Protein AF-A0A6I5BZI3-F1 (afdb_monomer_lite)

Structure (mmCIF, N/CA/C/O backbone):
data_AF-A0A6I5BZI3-F1
#
_entry.id   AF-A0A6I5BZI3-F1
#
loop_
_atom_site.group_PDB
_atom_site.id
_atom_site.type_symbol
_atom_site.label_atom_id
_atom_site.label_alt_id
_atom_site.label_comp_id
_atom_site.label_asym_id
_atom_site.label_entity_id
_atom_site.label_seq_id
_atom_site.pdbx_PDB_ins_code
_atom_site.Cartn_x
_atom_site.Cartn_y
_atom_site.Cartn_z
_atom_site.occupancy
_atom_site.B_iso_or_equiv
_atom_site.auth_seq_id
_atom_site.auth_comp_id
_atom_site.auth_asym_id
_atom_site.auth_atom_id
_atom_site.pdbx_PDB_model_num
ATOM 1 N N . MET A 1 1 ? 22.420 -6.367 -45.692 1.00 36.28 1 MET A N 1
ATOM 2 C CA . MET A 1 1 ? 21.430 -6.190 -46.774 1.00 36.28 1 MET A CA 1
ATOM 3 C C . MET A 1 1 ? 20.351 -7.232 -46.566 1.00 36.28 1 MET A C 1
ATOM 5 O O . MET A 1 1 ? 20.730 -8.365 -46.321 1.00 36.28 1 MET A O 1
ATOM 9 N N . SER A 1 2 ? 19.051 -7.009 -46.639 1.00 40.31 2 SER A N 1
ATOM 10 C CA . SER A 1 2 ? 18.147 -5.880 -46.400 1.00 40.31 2 SER A CA 1
ATOM 11 C C . SER A 1 2 ? 16.761 -6.537 -46.302 1.00 40.31 2 SER A C 1
ATOM 13 O O . SER A 1 2 ? 16.546 -7.614 -46.851 1.00 40.31 2 SER A O 1
ATOM 15 N N . SER A 1 3 ? 15.875 -5.923 -45.531 1.00 43.91 3 SER A N 1
ATOM 16 C CA . SER A 1 3 ? 14.503 -6.345 -45.241 1.00 43.91 3 SER A CA 1
ATOM 17 C C . SER A 1 3 ? 13.598 -6.432 -46.469 1.00 43.91 3 SER A C 1
ATOM 19 O O . SER A 1 3 ? 13.652 -5.530 -47.297 1.00 43.91 3 SER A O 1
ATOM 21 N N . GLU A 1 4 ? 12.634 -7.352 -46.456 1.00 43.19 4 GLU A N 1
ATOM 22 C CA . GLU A 1 4 ? 11.357 -7.152 -47.148 1.00 43.19 4 GLU A CA 1
ATOM 23 C C . GLU A 1 4 ? 10.243 -7.917 -46.421 1.00 43.19 4 GLU A C 1
ATOM 25 O O . GLU A 1 4 ? 10.177 -9.140 -46.469 1.00 43.19 4 GLU A O 1
ATOM 30 N N . ASN A 1 5 ? 9.378 -7.188 -45.711 1.00 45.81 5 ASN A N 1
ATOM 31 C CA . ASN A 1 5 ? 8.077 -7.686 -45.272 1.00 45.81 5 ASN A CA 1
ATOM 32 C C . ASN A 1 5 ? 7.020 -6.810 -45.943 1.00 45.81 5 ASN A C 1
ATOM 34 O O . ASN A 1 5 ? 6.897 -5.624 -45.634 1.00 45.81 5 ASN A O 1
ATOM 38 N N . GLY A 1 6 ? 6.305 -7.414 -46.891 1.00 39.56 6 GLY A N 1
ATOM 39 C CA . GLY A 1 6 ? 5.237 -6.789 -47.655 1.00 39.56 6 GLY A CA 1
ATOM 40 C C . GLY A 1 6 ? 4.079 -6.344 -46.766 1.00 39.56 6 GLY A C 1
ATOM 41 O O . GLY A 1 6 ? 3.561 -7.099 -45.943 1.00 39.56 6 GLY A O 1
ATOM 42 N N . SER A 1 7 ? 3.671 -5.094 -46.958 1.00 45.56 7 SER A N 1
ATOM 43 C CA . SER A 1 7 ? 2.486 -4.483 -46.373 1.00 45.56 7 SER A CA 1
ATOM 44 C C . SER A 1 7 ? 1.217 -5.042 -47.024 1.00 45.56 7 SER A C 1
ATOM 46 O O . SER A 1 7 ? 0.890 -4.695 -48.159 1.00 45.56 7 SER A O 1
ATOM 48 N N . GLY A 1 8 ? 0.492 -5.887 -46.292 1.00 35.69 8 GLY A N 1
ATOM 49 C CA . GLY A 1 8 ? -0.890 -6.248 -46.597 1.00 35.69 8 GLY A CA 1
ATOM 50 C C . GLY A 1 8 ? -1.841 -5.177 -46.069 1.00 35.69 8 GLY A C 1
ATOM 51 O O . GLY A 1 8 ? -1.993 -5.019 -44.860 1.00 35.69 8 GLY A O 1
ATOM 52 N N . ALA A 1 9 ? -2.453 -4.431 -46.985 1.00 46.34 9 ALA A N 1
ATOM 53 C CA . ALA A 1 9 ? -3.500 -3.459 -46.710 1.00 46.34 9 ALA A CA 1
ATOM 54 C C . ALA A 1 9 ? -4.774 -4.152 -46.190 1.00 46.34 9 ALA A C 1
ATOM 56 O O . ALA A 1 9 ? -5.292 -5.071 -46.821 1.00 46.34 9 ALA A O 1
ATOM 57 N N . GLY A 1 10 ? -5.293 -3.683 -45.054 1.00 36.78 10 GLY A N 1
ATOM 58 C CA . GLY A 1 10 ? -6.591 -4.065 -44.498 1.00 36.78 10 GLY A CA 1
ATOM 59 C C . GLY A 1 10 ? -7.238 -2.831 -43.876 1.00 36.78 10 GLY A C 1
ATOM 60 O O . GLY A 1 10 ? -6.712 -2.273 -42.919 1.00 36.78 10 GLY A O 1
ATOM 61 N N . GLY A 1 11 ? -8.314 -2.361 -44.505 1.00 44.19 11 GLY A N 1
ATOM 62 C CA . GLY A 1 11 ? -8.823 -0.996 -44.404 1.00 44.19 11 GLY A CA 1
ATOM 63 C C . GLY A 1 11 ? -9.355 -0.558 -43.038 1.00 44.19 11 GLY A C 1
ATOM 64 O O . GLY A 1 11 ? -10.188 -1.220 -42.426 1.00 44.19 11 GLY A O 1
ATOM 65 N N . ALA A 1 12 ? -8.924 0.640 -42.643 1.00 46.69 12 ALA A N 1
ATOM 66 C CA . ALA A 1 12 ? -9.649 1.573 -41.780 1.00 46.69 12 ALA A CA 1
ATOM 67 C C . ALA A 1 12 ? -9.152 3.014 -42.042 1.00 46.69 12 ALA A C 1
ATOM 69 O O . ALA A 1 12 ? -8.889 3.778 -41.118 1.00 46.69 12 ALA A O 1
ATOM 70 N N . GLU A 1 13 ? -8.964 3.388 -43.310 1.00 53.06 13 GLU A N 1
ATOM 71 C CA . GLU A 1 13 ? -8.736 4.784 -43.702 1.00 53.06 13 GLU A CA 1
ATOM 72 C C . GLU A 1 13 ? -10.100 5.474 -43.826 1.00 53.06 13 GLU A C 1
ATOM 74 O O . GLU A 1 13 ? -10.858 5.179 -44.746 1.00 53.06 13 GLU A O 1
ATOM 79 N N . GLY A 1 14 ? -10.436 6.372 -42.893 1.00 52.81 14 GLY A N 1
ATOM 80 C CA . GLY A 1 14 ? -11.505 7.353 -43.130 1.00 52.81 14 GLY A CA 1
ATOM 81 C C . GLY A 1 14 ? -12.606 7.510 -42.081 1.00 52.81 14 GLY A C 1
ATOM 82 O O . GLY A 1 14 ? -13.546 8.248 -42.348 1.00 52.81 14 GLY A O 1
ATOM 83 N N . ALA A 1 15 ? -12.524 6.906 -40.892 1.00 51.28 15 ALA A N 1
ATOM 84 C CA . ALA A 1 15 ? -13.313 7.402 -39.759 1.00 51.28 15 ALA A CA 1
ATOM 85 C C . ALA A 1 15 ? -12.508 8.530 -39.093 1.00 51.28 15 ALA A C 1
ATOM 87 O O . ALA A 1 15 ? -11.498 8.246 -38.440 1.00 51.28 15 ALA A O 1
ATOM 88 N N . PRO A 1 16 ? -12.869 9.808 -39.290 1.00 58.06 16 PRO A N 1
ATOM 89 C CA . PRO A 1 16 ? -12.091 10.891 -38.727 1.00 58.06 16 PRO A CA 1
ATOM 90 C C . PRO A 1 16 ? -12.166 10.808 -37.191 1.00 58.06 16 PRO A C 1
ATOM 92 O O . PRO A 1 16 ? -13.194 10.411 -36.634 1.00 58.06 16 PRO A O 1
ATOM 95 N N . PRO A 1 17 ? -11.105 11.185 -36.455 1.00 58.81 17 PRO A N 1
ATOM 96 C CA . PRO A 1 17 ? -11.069 11.128 -34.989 1.00 58.81 17 PRO A CA 1
ATOM 97 C C . PRO A 1 17 ? -12.030 12.129 -34.312 1.00 58.81 17 PRO A C 1
ATOM 99 O O . PRO A 1 17 ? -11.901 12.410 -33.119 1.00 58.81 17 PRO A O 1
ATOM 102 N N . GLU A 1 18 ? -12.991 12.681 -35.052 1.00 64.12 18 GLU A N 1
ATOM 103 C CA . GLU A 1 18 ? -13.936 13.719 -34.642 1.00 64.12 18 GLU A CA 1
ATOM 104 C C . GLU A 1 18 ? -14.740 13.313 -33.410 1.00 64.12 18 GLU A C 1
ATOM 106 O O . GLU A 1 18 ? -14.930 14.121 -32.502 1.00 64.12 18 GLU A O 1
ATOM 111 N N . GLN A 1 19 ? -15.098 12.034 -33.290 1.00 70.50 19 GLN A N 1
ATOM 112 C CA . GLN A 1 19 ? -15.799 11.534 -32.108 1.00 70.50 19 GLN A CA 1
ATOM 113 C C . GLN A 1 19 ? -14.945 11.660 -30.832 1.00 70.50 19 GLN A C 1
ATOM 115 O O . GLN A 1 19 ? -15.448 12.033 -29.772 1.00 70.50 19 GLN A O 1
ATOM 120 N N . LEU A 1 20 ? -13.629 11.429 -30.924 1.00 68.81 20 LEU A N 1
ATOM 121 C CA . LEU A 1 20 ? -12.704 11.642 -29.805 1.00 68.81 20 LEU A CA 1
ATOM 122 C C . LEU A 1 20 ? -12.442 13.132 -29.554 1.00 68.81 20 LEU A C 1
ATOM 124 O O . LEU A 1 20 ? -12.202 13.522 -28.409 1.00 68.81 20 LEU A O 1
ATOM 128 N N . ALA A 1 21 ? -12.484 13.969 -30.594 1.00 73.19 21 ALA A N 1
ATOM 129 C CA . ALA A 1 21 ? -12.363 15.419 -30.459 1.00 73.19 21 ALA A CA 1
ATOM 130 C C . ALA A 1 21 ? -13.546 16.012 -29.671 1.00 73.19 21 ALA A C 1
ATOM 132 O O . ALA A 1 21 ? -13.317 16.749 -28.710 1.00 73.19 21 ALA A O 1
ATOM 133 N N . LEU A 1 22 ? -14.779 15.595 -29.983 1.00 73.81 22 LEU A N 1
ATOM 134 C CA . LEU A 1 22 ? -16.002 15.981 -29.265 1.00 73.81 22 LEU A CA 1
ATOM 135 C C . LEU A 1 22 ? -15.962 15.566 -27.783 1.00 73.81 22 LEU A C 1
ATOM 137 O O . LEU A 1 22 ? -16.281 16.362 -26.896 1.00 73.81 22 LEU A O 1
ATOM 141 N N . ILE A 1 23 ? -15.494 14.348 -27.483 1.00 81.25 23 ILE A N 1
ATOM 142 C CA . ILE A 1 23 ? -15.315 13.873 -26.099 1.00 81.25 23 ILE A CA 1
ATOM 143 C C . ILE A 1 23 ? -14.267 14.718 -25.356 1.00 81.25 23 ILE A C 1
ATOM 145 O O . ILE A 1 23 ? -14.499 15.136 -24.222 1.00 81.25 23 ILE A O 1
ATOM 149 N N . ARG A 1 24 ? -13.118 15.019 -25.978 1.00 77.69 24 ARG A N 1
ATOM 150 C CA . ARG A 1 24 ? -12.065 15.852 -25.364 1.00 77.69 24 ARG A CA 1
ATOM 151 C C . ARG A 1 24 ? -12.538 17.276 -25.089 1.00 77.69 24 ARG A C 1
ATOM 153 O O . ARG A 1 24 ? -12.170 17.843 -24.060 1.00 77.69 24 ARG A O 1
ATOM 160 N N . GLU A 1 25 ? -13.337 17.851 -25.983 1.00 81.00 25 GLU A N 1
ATOM 161 C CA . GLU A 1 25 ? -13.914 19.181 -25.795 1.00 81.00 25 GLU A CA 1
ATOM 162 C C . GLU A 1 25 ? -14.922 19.195 -24.639 1.00 81.00 25 GLU A C 1
ATOM 164 O O . GLU A 1 25 ? -14.881 20.091 -23.795 1.00 81.00 25 GLU A O 1
ATOM 169 N N . SER A 1 26 ? -15.745 18.150 -24.538 1.00 79.25 26 SER A N 1
ATOM 170 C CA . SER A 1 26 ? -16.712 17.957 -23.454 1.00 79.25 26 SER A CA 1
ATOM 171 C C . SER A 1 26 ? -16.016 17.821 -22.095 1.00 79.25 26 SER A C 1
ATOM 173 O O . SER A 1 26 ? -16.355 18.529 -21.149 1.00 79.25 26 SER A O 1
ATOM 175 N N . VAL A 1 27 ? -14.967 16.994 -22.013 1.00 79.50 27 VAL A N 1
ATOM 176 C CA . VAL A 1 27 ? -14.150 16.818 -20.799 1.00 79.50 27 VAL A CA 1
ATOM 177 C C . VAL A 1 27 ? -13.417 18.107 -20.413 1.00 79.50 27 VAL A C 1
ATOM 179 O O . VAL A 1 27 ? -13.264 18.390 -19.230 1.00 79.50 27 VAL A O 1
ATOM 182 N N . ARG A 1 28 ? -12.962 18.910 -21.386 1.00 76.12 28 ARG A N 1
ATOM 183 C CA . ARG A 1 28 ? -12.306 20.203 -21.120 1.00 76.12 28 ARG A CA 1
ATOM 184 C C . ARG A 1 28 ? -13.300 21.272 -20.645 1.00 76.12 28 ARG A C 1
ATOM 186 O O . ARG A 1 28 ? -12.929 22.106 -19.824 1.00 76.12 28 ARG A O 1
ATOM 193 N N . LYS A 1 29 ? -14.534 21.266 -21.167 1.00 77.75 29 LYS A N 1
ATOM 194 C CA . LYS A 1 29 ? -15.621 22.178 -20.765 1.00 77.75 29 LYS A CA 1
ATOM 195 C C . LYS A 1 29 ? -16.229 21.805 -19.411 1.00 77.75 29 LYS A C 1
ATOM 197 O O . LYS A 1 29 ? -16.698 22.699 -18.706 1.00 77.75 29 LYS A O 1
ATOM 202 N N . ALA A 1 30 ? -16.193 20.527 -19.030 1.00 75.50 30 ALA A N 1
ATOM 203 C CA . ALA A 1 30 ? -16.596 20.068 -17.708 1.00 75.50 30 ALA A CA 1
ATOM 204 C C . ALA A 1 30 ? -15.693 20.704 -16.634 1.00 75.50 30 ALA A C 1
ATOM 206 O O . ALA A 1 30 ? -14.559 20.294 -16.405 1.00 75.50 30 ALA A O 1
ATOM 207 N N . LYS A 1 31 ? -16.214 21.735 -15.960 1.00 61.22 31 LYS A N 1
ATOM 208 C CA . LYS A 1 31 ? -15.589 22.414 -14.811 1.00 61.22 31 LYS A CA 1
ATOM 209 C C . LYS A 1 31 ? -15.711 21.616 -13.510 1.00 61.22 31 LYS A C 1
ATOM 211 O O . LYS A 1 31 ? -15.564 22.179 -12.426 1.00 61.22 31 LYS A O 1
ATOM 216 N N . GLU A 1 32 ? -16.007 20.325 -13.595 1.00 73.31 32 GLU A N 1
ATOM 217 C CA . GLU A 1 32 ? -16.072 19.498 -12.404 1.00 73.31 32 GLU A CA 1
ATOM 218 C C . GLU A 1 32 ? -14.667 19.370 -11.810 1.00 73.31 32 GLU A C 1
ATOM 220 O O . GLU A 1 32 ? -13.705 19.060 -12.527 1.00 73.31 32 GLU A O 1
ATOM 225 N N . PRO A 1 33 ? -14.504 19.646 -10.506 1.00 64.00 33 PRO A N 1
ATOM 226 C CA . PRO A 1 33 ? -13.215 19.503 -9.869 1.00 64.00 33 PRO A CA 1
ATOM 227 C C . PRO A 1 33 ? -12.796 18.039 -9.973 1.00 64.00 33 PRO A C 1
ATOM 229 O O . PRO A 1 33 ? -13.432 17.152 -9.404 1.00 64.00 33 PRO A O 1
ATOM 232 N N . ARG A 1 34 ? -11.693 17.783 -10.690 1.00 61.03 34 ARG A N 1
ATOM 233 C CA . ARG A 1 34 ? -11.025 16.480 -10.655 1.00 61.03 34 ARG A CA 1
ATOM 234 C C . ARG A 1 34 ? -10.855 16.081 -9.195 1.00 61.03 34 ARG A C 1
ATOM 236 O O . ARG A 1 34 ? -10.326 16.872 -8.409 1.00 61.03 34 ARG A O 1
ATOM 243 N N . ALA A 1 35 ? -11.281 14.866 -8.855 1.00 57.88 35 ALA A N 1
ATOM 244 C CA . ALA A 1 35 ? -11.090 14.320 -7.521 1.00 57.88 35 ALA A CA 1
ATOM 245 C C . ALA A 1 35 ? -9.628 14.535 -7.111 1.00 57.88 35 ALA A C 1
ATOM 247 O O . ALA A 1 35 ? -8.709 14.079 -7.803 1.00 57.88 35 ALA A O 1
ATOM 248 N N . LYS A 1 36 ? -9.405 15.299 -6.030 1.00 52.62 36 LYS A N 1
ATOM 249 C CA . LYS A 1 36 ? -8.051 15.534 -5.522 1.00 52.62 36 LYS A CA 1
ATOM 250 C C . LYS A 1 36 ? -7.420 14.159 -5.300 1.00 52.62 36 LYS A C 1
ATOM 252 O O . LYS A 1 36 ? -8.055 13.321 -4.654 1.00 52.62 36 LYS A O 1
ATOM 257 N N . PRO A 1 37 ? -6.213 13.893 -5.827 1.00 58.00 37 PRO A N 1
ATOM 258 C CA . PRO A 1 37 ? -5.573 12.611 -5.592 1.00 58.00 37 PRO A CA 1
ATOM 259 C C . PRO A 1 37 ? -5.455 12.431 -4.079 1.00 58.00 37 PRO A C 1
ATOM 261 O O . PRO A 1 37 ? -4.805 13.245 -3.423 1.00 58.00 37 PRO A O 1
ATOM 264 N N . ARG A 1 38 ? -6.119 11.407 -3.522 1.00 64.19 38 ARG A N 1
ATOM 265 C CA . ARG A 1 38 ? -6.035 11.067 -2.095 1.00 64.19 38 ARG A CA 1
ATOM 266 C C . ARG A 1 38 ? -4.580 10.741 -1.786 1.00 64.19 38 ARG A C 1
ATOM 268 O O . ARG A 1 38 ? -4.086 9.648 -2.053 1.00 64.19 38 ARG A O 1
ATOM 275 N N . THR A 1 39 ? -3.844 11.735 -1.301 1.00 67.38 39 THR A N 1
ATOM 276 C CA . THR A 1 39 ? -2.493 11.532 -0.805 1.00 67.38 39 THR A CA 1
ATOM 277 C C . THR A 1 39 ? -2.620 11.021 0.612 1.00 67.38 39 THR A C 1
ATOM 279 O O . THR A 1 39 ? -2.928 11.792 1.510 1.00 67.38 39 THR A O 1
ATOM 282 N N . TRP A 1 40 ? -2.323 9.743 0.830 1.00 73.38 40 TRP A N 1
ATOM 283 C CA . TRP A 1 40 ? -2.287 9.134 2.164 1.00 73.38 40 TRP A CA 1
ATOM 284 C C . TRP A 1 40 ? -1.122 9.610 3.057 1.00 73.38 40 TRP A C 1
ATOM 286 O O . TRP A 1 40 ? -0.686 8.899 3.964 1.00 73.38 40 TRP A O 1
ATOM 296 N N . ARG A 1 41 ? -0.592 10.810 2.787 1.00 75.00 41 ARG A N 1
ATOM 297 C CA . ARG A 1 41 ? 0.414 11.479 3.617 1.00 75.00 41 ARG A CA 1
ATOM 298 C C . ARG A 1 41 ? -0.273 12.067 4.841 1.00 75.00 41 ARG A C 1
ATOM 300 O O . ARG A 1 41 ? -1.263 12.771 4.688 1.00 75.00 41 ARG A O 1
ATOM 307 N N . GLY A 1 42 ? 0.248 11.752 6.024 1.00 78.88 42 GLY A N 1
ATOM 308 C CA . GLY A 1 42 ? -0.319 12.201 7.299 1.00 78.88 42 GLY A CA 1
ATOM 309 C C . GLY A 1 42 ? -1.656 11.555 7.676 1.00 78.88 42 GLY A C 1
ATOM 310 O O . GLY A 1 42 ? -2.277 11.989 8.637 1.00 78.88 42 GLY A O 1
ATOM 311 N N . ALA A 1 43 ? -2.116 10.535 6.943 1.00 85.56 43 ALA A N 1
ATOM 312 C CA . ALA A 1 43 ? -3.316 9.800 7.324 1.00 85.56 43 ALA A CA 1
ATOM 313 C C . ALA A 1 43 ? -3.085 9.072 8.653 1.00 85.56 43 ALA A C 1
ATOM 315 O O . ALA A 1 43 ? -2.034 8.450 8.830 1.00 85.56 43 ALA A O 1
ATOM 316 N N . ALA A 1 44 ? -4.068 9.139 9.554 1.00 90.50 44 ALA A N 1
ATOM 317 C CA . ALA A 1 44 ? -4.038 8.383 10.798 1.00 90.50 44 ALA A CA 1
ATOM 318 C C . ALA A 1 44 ? -3.885 6.889 10.486 1.00 90.50 44 ALA A C 1
ATOM 320 O O . ALA A 1 44 ? -4.522 6.381 9.562 1.00 90.50 44 ALA A O 1
ATOM 321 N N . LEU A 1 45 ? -3.013 6.205 11.223 1.00 92.06 45 LEU A N 1
ATOM 322 C CA . LEU A 1 45 ? -2.815 4.766 11.075 1.00 92.06 45 LEU A CA 1
ATOM 323 C C . LEU A 1 45 ? -3.960 4.001 11.724 1.00 92.06 45 LEU A C 1
ATOM 325 O O . LEU A 1 45 ? -4.591 4.491 12.661 1.00 92.06 45 LEU A O 1
ATOM 329 N N . ALA A 1 46 ? -4.200 2.793 11.226 1.00 94.50 46 ALA A N 1
ATOM 330 C CA . ALA A 1 46 ? -5.109 1.861 11.863 1.00 94.50 46 ALA A CA 1
ATOM 331 C C . ALA A 1 46 ? -4.728 1.637 13.341 1.00 94.50 46 ALA A C 1
ATOM 333 O O . ALA A 1 46 ? -3.541 1.495 13.649 1.00 94.50 46 ALA A O 1
ATOM 334 N N . PRO A 1 47 ? -5.712 1.605 14.257 1.00 92.94 47 PRO A N 1
ATOM 335 C CA . PRO A 1 47 ? -5.449 1.446 15.685 1.00 92.94 47 PRO A CA 1
ATOM 336 C C . PRO A 1 47 ? -4.920 0.049 16.027 1.00 92.94 47 PRO A C 1
ATOM 338 O O . PRO A 1 47 ? -4.214 -0.111 17.018 1.00 92.94 47 PRO A O 1
ATOM 341 N N . GLN A 1 48 ? -5.261 -0.953 15.215 1.00 93.06 48 GLN A N 1
ATOM 342 C CA . GLN A 1 48 ? -4.839 -2.338 15.377 1.00 93.06 48 GLN A CA 1
ATOM 343 C C . GLN A 1 48 ? -4.084 -2.789 14.131 1.00 93.06 48 GLN A C 1
ATOM 345 O O . GLN A 1 48 ? -4.467 -2.452 13.014 1.00 93.06 48 GLN A O 1
ATOM 350 N N . LEU A 1 49 ? -3.012 -3.556 14.325 1.00 94.69 49 LEU A N 1
ATOM 351 C CA . LEU A 1 49 ? -2.215 -4.164 13.255 1.00 94.69 49 LEU A CA 1
ATOM 352 C C . LEU A 1 49 ? -1.872 -3.191 12.099 1.00 94.69 49 LEU A C 1
ATOM 354 O O . LEU A 1 49 ? -2.264 -3.429 10.951 1.00 94.69 49 LEU A O 1
ATOM 358 N N . PRO A 1 50 ? -1.224 -2.041 12.366 1.00 95.25 50 PRO A N 1
ATOM 359 C CA . PRO A 1 50 ? -1.095 -0.938 11.409 1.00 95.25 50 PRO A CA 1
ATOM 360 C C . PRO A 1 50 ? -0.232 -1.258 10.182 1.00 95.25 50 PRO A C 1
ATOM 362 O O . PRO A 1 50 ? -0.131 -0.424 9.275 1.00 95.25 50 PRO A O 1
ATOM 365 N N . VAL A 1 51 ? 0.410 -2.427 10.135 1.00 96.25 51 VAL A N 1
ATOM 366 C CA . VAL A 1 51 ? 1.293 -2.834 9.047 1.00 96.25 51 VAL A CA 1
ATOM 367 C C . VAL A 1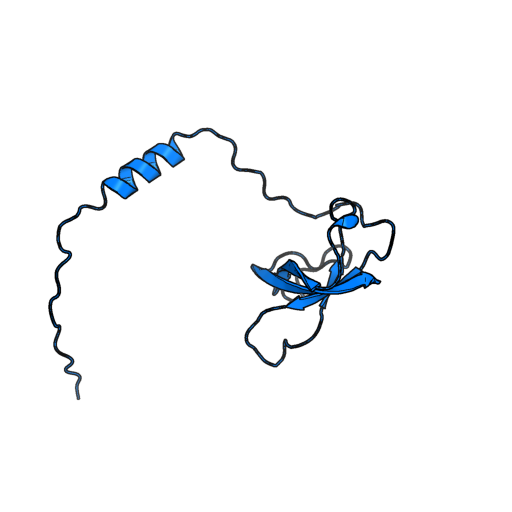 51 ? 0.663 -3.973 8.254 1.00 96.25 51 VAL A C 1
ATOM 369 O O . VAL A 1 51 ? 0.376 -5.045 8.777 1.00 96.25 51 VAL A O 1
ATOM 372 N N . ALA A 1 52 ? 0.519 -3.764 6.950 1.00 97.12 52 ALA A N 1
ATOM 373 C CA . ALA A 1 52 ? 0.164 -4.795 5.988 1.00 97.12 52 ALA A CA 1
ATOM 374 C C . ALA A 1 52 ? 1.417 -5.297 5.266 1.00 97.12 52 ALA A C 1
ATOM 376 O O . ALA A 1 52 ? 2.183 -4.499 4.719 1.00 97.12 52 ALA A O 1
ATOM 377 N N . ARG A 1 53 ? 1.600 -6.616 5.196 1.00 97.50 53 ARG A N 1
ATOM 378 C CA . ARG A 1 53 ? 2.556 -7.230 4.268 1.00 97.50 53 ARG A CA 1
ATOM 379 C C . ARG A 1 53 ? 1.874 -7.449 2.930 1.00 97.50 53 ARG A C 1
ATOM 381 O O . ARG A 1 53 ? 0.870 -8.148 2.861 1.00 97.50 53 ARG A O 1
ATOM 388 N N . VAL A 1 54 ? 2.422 -6.873 1.868 1.00 97.19 54 VAL A N 1
ATOM 389 C CA . VAL A 1 54 ? 1.847 -6.937 0.519 1.00 97.19 54 VAL A CA 1
ATOM 390 C C . VAL A 1 54 ? 2.813 -7.632 -0.426 1.00 97.19 54 VAL A C 1
ATOM 392 O O . VAL A 1 54 ? 3.974 -7.230 -0.529 1.00 97.19 54 VAL A O 1
ATOM 395 N N . LEU A 1 55 ? 2.324 -8.644 -1.138 1.00 96.06 55 LEU A N 1
ATOM 396 C CA . LEU A 1 55 ? 2.990 -9.200 -2.310 1.00 96.06 55 LEU A CA 1
ATOM 397 C C . LEU A 1 55 ? 2.674 -8.300 -3.506 1.00 96.06 55 LEU A C 1
ATOM 399 O O . LEU A 1 55 ? 1.508 -8.090 -3.839 1.00 96.06 55 LEU A O 1
ATOM 403 N N . VAL A 1 56 ? 3.701 -7.726 -4.123 1.00 94.75 56 VAL A N 1
ATOM 404 C CA . VAL A 1 56 ? 3.532 -6.798 -5.247 1.00 94.75 56 VAL A CA 1
ATOM 405 C C . VAL A 1 56 ? 3.548 -7.577 -6.556 1.00 94.75 56 VAL A C 1
ATOM 407 O O . VAL A 1 56 ? 4.481 -8.334 -6.805 1.00 94.75 56 VAL A O 1
ATOM 410 N N . ASP A 1 57 ? 2.561 -7.335 -7.416 1.00 93.19 57 ASP A N 1
ATOM 411 C CA . ASP A 1 57 ? 2.464 -7.981 -8.724 1.00 93.19 57 ASP A CA 1
ATOM 412 C C . ASP A 1 57 ? 3.401 -7.296 -9.731 1.00 93.19 57 ASP A C 1
ATOM 414 O O . ASP A 1 57 ? 3.020 -6.428 -10.521 1.00 93.19 57 ASP A O 1
ATOM 418 N N . LYS A 1 58 ? 4.693 -7.624 -9.634 1.00 85.75 58 LYS A N 1
ATOM 419 C CA . LYS A 1 58 ? 5.726 -7.169 -10.565 1.00 85.75 58 LYS A CA 1
ATOM 420 C C . LYS A 1 58 ? 6.443 -8.394 -11.111 1.00 85.75 58 LYS A C 1
ATOM 422 O O . LYS A 1 58 ? 7.078 -9.108 -10.347 1.00 85.75 58 LYS A O 1
ATOM 427 N N . GLY A 1 59 ? 6.398 -8.593 -12.431 1.00 85.25 59 GLY A N 1
ATOM 428 C CA . GLY A 1 59 ? 6.921 -9.779 -13.135 1.00 85.25 59 GLY A CA 1
ATOM 429 C C . GLY A 1 59 ? 8.447 -9.959 -13.138 1.00 85.25 59 GLY A C 1
ATOM 430 O O . GLY A 1 59 ? 9.013 -10.386 -14.138 1.00 85.25 59 GLY A O 1
ATOM 431 N N . VAL A 1 60 ? 9.142 -9.592 -12.061 1.00 87.50 60 VAL A N 1
ATOM 432 C CA . VAL A 1 60 ? 10.583 -9.795 -11.888 1.00 87.50 60 VAL A CA 1
ATOM 433 C C . VAL A 1 60 ? 10.837 -10.599 -10.613 1.00 87.50 60 VAL A C 1
ATOM 435 O O . VAL A 1 60 ? 10.408 -10.210 -9.531 1.00 87.50 60 VAL A O 1
ATOM 438 N N . LEU A 1 61 ? 11.592 -11.695 -10.732 1.00 86.25 61 LEU A N 1
ATOM 439 C CA . LEU A 1 61 ? 11.788 -12.673 -9.649 1.00 86.25 61 LEU A CA 1
ATOM 440 C C . LEU A 1 61 ? 12.381 -12.073 -8.365 1.00 86.25 61 LEU A C 1
ATOM 442 O O . LEU A 1 61 ? 12.015 -12.462 -7.265 1.00 86.25 61 LEU A O 1
ATOM 446 N N . HIS A 1 62 ? 13.258 -11.072 -8.478 1.00 87.00 62 HIS A N 1
ATOM 447 C CA . HIS A 1 62 ? 13.863 -10.424 -7.307 1.00 87.00 62 HIS A CA 1
ATOM 448 C C . HIS A 1 62 ? 12.861 -9.625 -6.448 1.00 87.00 62 HIS A C 1
ATOM 450 O O . HIS A 1 62 ? 13.235 -9.112 -5.390 1.00 87.00 62 HIS A O 1
ATOM 456 N N . LEU A 1 63 ? 11.615 -9.467 -6.910 1.00 90.12 63 LEU A N 1
ATOM 457 C CA . LEU A 1 63 ? 10.530 -8.805 -6.186 1.00 90.12 63 LEU A CA 1
ATOM 458 C C . LEU A 1 63 ? 9.433 -9.762 -5.726 1.00 90.12 63 LEU A C 1
ATOM 460 O O . LEU A 1 63 ? 8.449 -9.280 -5.170 1.00 90.12 63 LEU A O 1
ATOM 464 N N . ASP A 1 64 ? 9.625 -11.073 -5.877 1.00 90.06 64 ASP A N 1
ATOM 465 C CA . ASP A 1 64 ? 8.720 -12.098 -5.355 1.00 90.06 6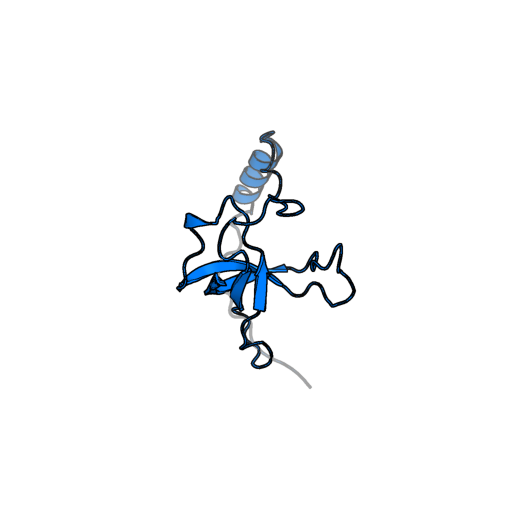4 ASP A CA 1
ATOM 466 C C . ASP A 1 64 ? 8.888 -12.255 -3.834 1.00 90.06 64 ASP A C 1
ATOM 468 O O . ASP A 1 64 ? 9.419 -13.226 -3.298 1.00 90.06 64 ASP A O 1
ATOM 472 N N . ARG A 1 65 ? 8.559 -11.181 -3.120 1.00 93.56 65 ARG A N 1
ATOM 473 C CA . ARG A 1 65 ? 8.630 -11.076 -1.667 1.00 93.56 65 ARG A CA 1
ATOM 474 C C . ARG A 1 65 ? 7.620 -10.057 -1.179 1.00 93.56 65 ARG A C 1
ATOM 476 O O . ARG A 1 65 ? 7.240 -9.131 -1.894 1.00 93.56 65 ARG A O 1
ATOM 483 N N . THR A 1 66 ? 7.240 -10.178 0.083 1.00 95.94 66 THR A N 1
ATOM 484 C CA . THR A 1 66 ? 6.349 -9.208 0.708 1.00 95.94 66 THR A CA 1
ATOM 485 C C . THR A 1 66 ? 7.074 -7.918 1.080 1.00 95.94 66 THR A C 1
ATOM 487 O O . THR A 1 66 ? 8.234 -7.929 1.509 1.00 95.94 66 THR A O 1
ATOM 490 N N . PHE A 1 67 ? 6.351 -6.807 0.982 1.00 94.31 67 PHE A N 1
ATOM 491 C CA . PHE A 1 67 ? 6.774 -5.481 1.412 1.00 94.31 67 PHE A CA 1
ATOM 492 C C . PHE A 1 67 ? 5.804 -4.927 2.451 1.00 94.31 67 PHE A C 1
ATOM 494 O O . PHE A 1 67 ? 4.595 -5.115 2.338 1.00 94.31 67 PHE A O 1
ATOM 501 N N . ASP A 1 68 ? 6.340 -4.216 3.436 1.00 94.56 68 ASP A N 1
ATOM 502 C CA . ASP A 1 68 ? 5.547 -3.637 4.515 1.00 94.56 68 ASP A CA 1
ATOM 503 C C . ASP A 1 68 ? 4.956 -2.286 4.093 1.00 94.56 68 ASP A C 1
ATOM 505 O O . ASP A 1 68 ? 5.665 -1.395 3.610 1.00 94.56 68 ASP A O 1
ATOM 509 N N . TYR A 1 69 ? 3.655 -2.128 4.317 1.00 93.88 69 TYR A N 1
ATOM 510 C CA . TYR A 1 69 ? 2.892 -0.919 4.043 1.00 93.88 69 TYR A CA 1
ATOM 511 C C . TYR A 1 69 ? 2.093 -0.493 5.268 1.00 93.88 69 TYR A C 1
ATOM 513 O O . TYR A 1 69 ? 1.519 -1.313 5.974 1.00 93.88 69 TYR A O 1
ATOM 521 N N . ALA A 1 70 ? 2.026 0.815 5.491 1.00 93.75 70 ALA A N 1
ATOM 522 C CA . ALA A 1 70 ? 1.191 1.393 6.530 1.00 93.75 70 ALA A CA 1
ATOM 523 C C . ALA A 1 70 ? -0.284 1.401 6.097 1.00 93.75 70 ALA A C 1
ATOM 525 O O . ALA A 1 70 ? -0.597 1.915 5.016 1.00 93.75 70 ALA A O 1
ATOM 526 N N . VAL A 1 71 ? -1.164 0.876 6.949 1.00 94.25 71 VAL A N 1
ATOM 527 C CA . VAL A 1 71 ? -2.618 0.848 6.747 1.00 94.25 71 VAL A CA 1
ATOM 528 C C . VAL A 1 71 ? -3.243 2.101 7.373 1.00 94.25 71 VAL A C 1
ATOM 530 O O . VAL A 1 71 ? -3.094 2.317 8.578 1.00 94.25 71 VAL A O 1
ATOM 533 N N . PRO A 1 72 ? -3.919 2.960 6.588 1.00 93.62 72 PRO A N 1
ATOM 534 C CA . PRO A 1 72 ? -4.696 4.073 7.127 1.00 93.62 72 PRO A CA 1
ATOM 535 C C . PRO A 1 72 ? -5.904 3.582 7.935 1.00 93.62 72 PRO A C 1
ATOM 537 O O . PRO A 1 72 ? -6.523 2.592 7.557 1.00 93.62 72 PRO A O 1
ATOM 540 N N . ALA A 1 73 ? -6.302 4.323 8.969 1.00 92.94 73 ALA A N 1
ATOM 541 C CA . ALA A 1 73 ? -7.479 4.030 9.790 1.00 92.94 73 ALA A CA 1
ATOM 542 C C . ALA A 1 73 ? -8.767 3.921 8.962 1.00 92.94 73 ALA A C 1
ATOM 544 O O . ALA A 1 73 ? -9.603 3.065 9.223 1.00 92.94 73 ALA A O 1
ATOM 545 N N . GLU A 1 74 ? -8.892 4.738 7.912 1.00 91.81 74 GLU A N 1
ATOM 546 C CA . GLU A 1 74 ? -10.019 4.687 6.969 1.00 91.81 74 GLU A CA 1
ATOM 547 C C . GLU A 1 74 ? -10.142 3.344 6.225 1.00 91.81 74 GLU A C 1
ATOM 549 O O . GLU A 1 74 ? -11.208 3.055 5.702 1.00 91.81 74 GLU A O 1
ATOM 554 N N . LEU A 1 75 ? -9.068 2.549 6.142 1.00 92.12 75 LEU A N 1
ATOM 555 C CA . LEU A 1 75 ? -9.033 1.262 5.436 1.00 92.12 75 LEU A CA 1
ATOM 556 C C . LEU A 1 75 ? -8.865 0.074 6.393 1.00 92.12 75 LEU A C 1
ATOM 558 O O . LEU A 1 75 ? -8.595 -1.036 5.942 1.00 92.12 75 LEU A O 1
ATOM 562 N N . ASP A 1 76 ? -8.985 0.293 7.705 1.00 94.44 76 ASP A N 1
ATOM 563 C CA . ASP A 1 76 ? -8.674 -0.725 8.709 1.00 94.44 76 ASP A CA 1
ATOM 564 C C . ASP A 1 76 ? -9.563 -1.971 8.579 1.00 94.44 76 ASP A C 1
ATOM 566 O O . ASP A 1 76 ? -9.063 -3.095 8.565 1.00 94.44 76 ASP A O 1
ATOM 570 N N . ALA A 1 77 ? -10.871 -1.775 8.405 1.00 94.12 77 ALA A N 1
ATOM 571 C CA . ALA A 1 77 ? -11.821 -2.872 8.239 1.00 94.12 77 ALA A CA 1
ATOM 572 C C . ALA A 1 77 ? -11.622 -3.628 6.912 1.00 94.12 77 ALA A C 1
ATOM 574 O O . ALA A 1 77 ? -11.710 -4.857 6.882 1.00 94.12 77 ALA A O 1
ATOM 575 N N . ASP A 1 78 ? -11.305 -2.903 5.837 1.00 94.50 78 ASP A N 1
ATOM 576 C CA . ASP A 1 78 ? -11.205 -3.448 4.478 1.00 94.50 78 ASP A CA 1
ATOM 577 C C . ASP A 1 78 ? -9.875 -4.162 4.212 1.00 94.50 78 ASP A C 1
ATOM 579 O O . ASP A 1 78 ? -9.786 -5.024 3.337 1.00 94.50 78 ASP A O 1
ATOM 583 N N . ALA A 1 79 ? -8.816 -3.804 4.939 1.00 95.06 79 ALA A N 1
ATOM 584 C CA . ALA A 1 79 ? -7.484 -4.366 4.767 1.00 95.06 79 ALA A CA 1
ATOM 585 C C . ALA A 1 79 ? -7.390 -5.782 5.366 1.00 95.06 79 ALA A C 1
ATOM 587 O O . ALA A 1 79 ? -6.706 -6.002 6.360 1.00 95.06 79 ALA A O 1
ATOM 588 N N . GLN A 1 80 ? -8.065 -6.756 4.760 1.00 96.31 80 GLN A N 1
ATOM 589 C CA . GLN A 1 80 ? -8.004 -8.164 5.158 1.00 96.31 80 GLN A CA 1
ATOM 590 C C . GLN A 1 80 ? -7.000 -8.957 4.301 1.00 96.31 80 GLN A C 1
ATOM 592 O O . GLN A 1 80 ? -6.761 -8.604 3.140 1.00 96.31 80 GLN A O 1
ATOM 597 N N . PRO A 1 81 ? -6.390 -10.033 4.832 1.00 97.31 81 PRO A N 1
ATOM 598 C CA . PRO A 1 81 ? -5.589 -10.959 4.034 1.00 97.31 81 PRO A CA 1
ATOM 599 C C . PRO A 1 81 ? -6.355 -11.495 2.817 1.00 97.31 81 PRO A C 1
ATOM 601 O O . PRO A 1 81 ? -7.537 -11.816 2.904 1.00 97.31 81 PRO A O 1
ATOM 604 N N . GLY A 1 82 ? -5.681 -11.578 1.671 1.00 97.00 82 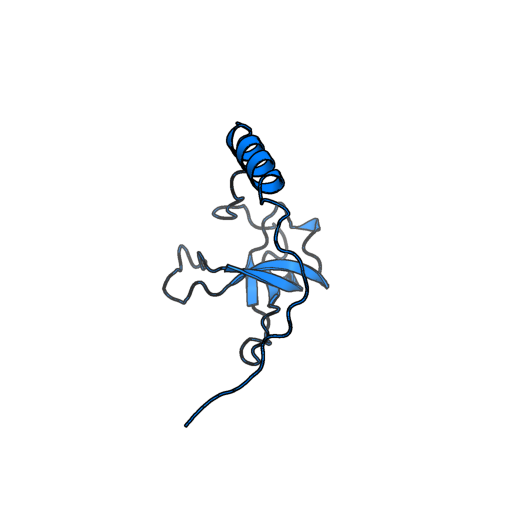GLY A N 1
ATOM 605 C CA . GLY A 1 82 ? -6.257 -11.975 0.383 1.00 97.00 82 GLY A CA 1
ATOM 606 C C . GLY A 1 82 ? -6.857 -10.825 -0.434 1.00 97.00 82 GLY A C 1
ATOM 607 O O . GLY A 1 82 ? -7.124 -11.001 -1.623 1.00 97.00 82 GLY A O 1
ATOM 608 N N . VAL A 1 83 ? -7.027 -9.632 0.146 1.00 97.75 83 VAL A N 1
ATOM 609 C CA . VAL A 1 83 ? -7.569 -8.471 -0.574 1.00 97.75 83 VAL A CA 1
ATOM 610 C C . VAL A 1 83 ? -6.565 -7.955 -1.604 1.00 97.75 83 VAL A C 1
ATOM 612 O O . VAL A 1 83 ? -5.375 -7.777 -1.322 1.00 97.75 83 VAL A O 1
ATOM 615 N N . ARG A 1 84 ? -7.061 -7.677 -2.816 1.00 97.50 84 ARG A N 1
ATOM 616 C CA . ARG A 1 84 ? -6.286 -7.013 -3.866 1.00 97.50 84 ARG A CA 1
ATOM 617 C C . ARG A 1 84 ? -6.139 -5.535 -3.532 1.00 97.50 84 ARG A C 1
ATOM 619 O O . ARG A 1 84 ? -7.117 -4.837 -3.277 1.00 97.50 84 ARG A O 1
ATOM 626 N N . VAL A 1 85 ? -4.909 -5.050 -3.567 1.00 96.12 85 VAL A N 1
ATOM 627 C CA . VAL A 1 85 ? -4.549 -3.688 -3.180 1.00 96.12 85 VAL A CA 1
ATOM 628 C C . VAL A 1 85 ? -3.810 -2.989 -4.305 1.00 96.12 85 VAL A C 1
ATOM 630 O O . VAL A 1 85 ? -3.230 -3.619 -5.188 1.00 96.12 85 VAL A O 1
ATOM 633 N N . ARG A 1 86 ? -3.797 -1.658 -4.245 1.00 94.38 86 ARG A N 1
ATOM 634 C CA . ARG A 1 86 ? -3.020 -0.823 -5.155 1.00 94.38 86 ARG A CA 1
ATOM 635 C C . ARG A 1 86 ? -2.100 0.076 -4.346 1.00 94.38 86 ARG A C 1
ATOM 637 O O . ARG A 1 86 ? -2.553 0.955 -3.614 1.00 94.38 86 ARG A O 1
ATOM 644 N N . VAL A 1 87 ? -0.800 -0.165 -4.458 1.00 92.69 87 VAL A N 1
ATOM 645 C CA . VAL A 1 87 ? 0.228 0.414 -3.585 1.00 92.69 87 VAL A CA 1
ATOM 646 C C . VAL A 1 87 ? 1.231 1.237 -4.374 1.00 92.69 87 VAL A C 1
ATOM 648 O O . VAL A 1 87 ? 1.412 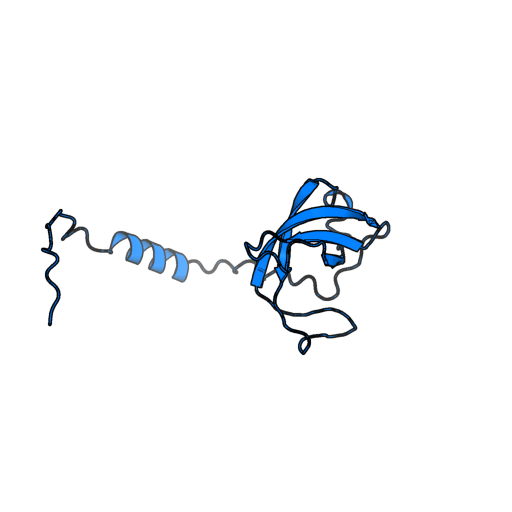1.055 -5.575 1.00 92.69 87 VAL A O 1
ATOM 651 N N . ARG A 1 88 ? 1.914 2.165 -3.699 1.00 91.44 88 ARG A N 1
ATOM 652 C CA . ARG A 1 88 ? 3.042 2.882 -4.301 1.00 91.44 88 ARG A CA 1
ATOM 653 C C . ARG A 1 88 ? 4.311 2.040 -4.227 1.00 91.44 88 ARG A C 1
ATOM 655 O O . ARG A 1 88 ? 4.674 1.556 -3.155 1.00 91.44 88 ARG A O 1
ATOM 662 N N . PHE A 1 89 ? 5.007 1.898 -5.348 1.00 90.69 89 PHE A N 1
ATOM 663 C CA . PHE A 1 89 ? 6.229 1.105 -5.447 1.00 90.69 89 PHE A CA 1
ATOM 664 C C . PHE A 1 89 ? 7.268 1.766 -6.365 1.00 90.69 89 PHE A C 1
ATOM 666 O O . PHE A 1 89 ? 6.933 2.494 -7.297 1.00 90.69 89 PHE A O 1
ATOM 673 N N . GLY A 1 90 ? 8.556 1.520 -6.105 1.00 87.31 90 GLY A N 1
ATOM 674 C CA . GLY A 1 90 ? 9.646 1.963 -6.987 1.00 87.31 90 GLY A CA 1
ATOM 675 C C . GLY A 1 90 ? 10.145 3.400 -6.783 1.00 87.31 90 GLY A C 1
ATOM 676 O O . GLY A 1 90 ? 10.810 3.939 -7.657 1.00 87.31 90 GLY A O 1
ATOM 677 N N . ALA A 1 91 ? 9.875 4.033 -5.636 1.00 79.75 91 ALA A N 1
ATOM 678 C CA . ALA A 1 91 ? 10.316 5.406 -5.339 1.00 79.75 91 ALA A CA 1
ATOM 679 C C . ALA A 1 91 ? 11.848 5.602 -5.209 1.00 79.75 91 ALA A C 1
ATOM 681 O O . ALA A 1 91 ? 12.315 6.739 -5.138 1.00 79.75 91 ALA A O 1
ATOM 682 N N . GLY A 1 92 ? 12.628 4.514 -5.167 1.00 75.38 92 GLY A N 1
ATOM 683 C CA . GLY A 1 92 ? 14.059 4.538 -4.848 1.00 75.38 92 GLY A CA 1
ATOM 684 C C . GLY A 1 92 ? 14.337 4.831 -3.365 1.00 75.38 92 GLY A C 1
ATOM 685 O O . GLY A 1 92 ? 13.450 5.234 -2.614 1.00 75.38 92 GLY A O 1
ATOM 686 N N . ARG A 1 93 ? 15.579 4.609 -2.909 1.00 76.31 93 ARG A N 1
ATOM 687 C CA . ARG A 1 93 ? 15.969 4.827 -1.497 1.00 76.31 93 ARG A CA 1
ATOM 688 C C . ARG A 1 93 ? 16.071 6.309 -1.113 1.00 76.31 93 ARG A C 1
ATOM 690 O O . ARG A 1 93 ? 15.923 6.634 0.055 1.00 76.31 93 ARG A O 1
ATOM 697 N N . HIS A 1 94 ? 16.284 7.196 -2.084 1.00 77.81 94 HIS A N 1
ATOM 698 C CA . HIS A 1 94 ? 16.506 8.628 -1.844 1.00 77.81 94 HIS A CA 1
ATOM 699 C C . HIS A 1 94 ? 15.227 9.429 -1.564 1.00 77.81 94 HIS A C 1
ATOM 701 O O . HIS A 1 94 ? 15.307 10.597 -1.203 1.00 77.81 94 HIS A O 1
ATOM 707 N N . ARG A 1 95 ? 14.042 8.827 -1.727 1.00 80.94 95 ARG A N 1
ATOM 708 C CA . ARG A 1 95 ? 12.759 9.490 -1.461 1.00 80.94 95 ARG A CA 1
ATOM 709 C C . ARG A 1 95 ? 12.110 8.923 -0.205 1.00 80.94 95 ARG A C 1
ATOM 711 O O . ARG A 1 95 ? 11.087 8.245 -0.271 1.00 80.94 95 ARG A O 1
ATOM 718 N N . VAL A 1 96 ? 12.735 9.179 0.940 1.00 80.81 96 VAL A N 1
ATOM 719 C CA . VAL A 1 96 ? 12.199 8.842 2.264 1.00 80.81 96 VAL A CA 1
ATOM 720 C C . VAL A 1 96 ? 11.996 10.133 3.047 1.00 80.81 96 VAL A C 1
ATOM 722 O O . VAL A 1 96 ? 12.916 10.940 3.148 1.00 80.81 96 VAL A O 1
ATOM 725 N N . ARG A 1 97 ? 10.796 10.333 3.593 1.00 80.50 97 ARG A N 1
ATOM 726 C CA . ARG A 1 97 ? 10.456 11.429 4.508 1.00 80.50 97 ARG A CA 1
ATOM 727 C C . ARG A 1 97 ? 9.821 10.839 5.754 1.00 80.50 97 ARG A C 1
ATOM 729 O O . ARG A 1 97 ? 8.953 9.985 5.625 1.00 80.50 97 ARG A O 1
ATOM 736 N N . GLU A 1 98 ? 10.291 11.245 6.934 1.00 80.81 98 GLU A N 1
ATOM 737 C CA . GLU A 1 98 ? 9.773 10.753 8.226 1.00 80.81 98 GLU A CA 1
ATOM 738 C C . GLU A 1 98 ? 9.745 9.210 8.306 1.00 80.81 98 GLU A C 1
ATOM 740 O O . GLU A 1 98 ? 8.784 8.597 8.754 1.00 80.81 98 GLU A O 1
ATOM 745 N N . GLY A 1 99 ? 10.782 8.551 7.771 1.00 79.06 99 GLY A N 1
ATOM 746 C CA . GLY A 1 99 ? 10.860 7.084 7.706 1.00 79.06 99 GLY A CA 1
ATOM 747 C C . GLY A 1 99 ? 9.944 6.425 6.662 1.00 79.06 99 GLY A C 1
ATOM 748 O O . GLY A 1 99 ? 10.053 5.222 6.422 1.00 79.06 99 GLY A O 1
ATOM 749 N N . ARG A 1 100 ? 9.093 7.189 5.969 1.00 77.31 100 ARG A N 1
ATOM 750 C CA . ARG A 1 100 ? 8.167 6.699 4.945 1.00 77.31 100 ARG A CA 1
ATOM 751 C C . ARG A 1 100 ? 8.692 6.949 3.537 1.00 77.31 100 ARG A C 1
ATOM 753 O O . ARG A 1 100 ? 9.110 8.050 3.186 1.00 77.31 100 ARG A O 1
ATOM 760 N N . ARG A 1 101 ? 8.631 5.925 2.683 1.00 83.44 101 ARG A N 1
ATOM 761 C CA . ARG A 1 101 ? 8.960 6.069 1.256 1.00 83.44 101 ARG A CA 1
ATOM 762 C C . ARG A 1 101 ? 7.869 6.854 0.536 1.00 83.44 101 ARG A C 1
ATOM 764 O O . ARG A 1 101 ? 6.702 6.467 0.557 1.00 83.44 101 ARG A O 1
ATOM 771 N N . GLU A 1 102 ? 8.265 7.928 -0.136 1.00 80.88 102 GLU A N 1
ATOM 772 C CA . GLU A 1 102 ? 7.371 8.800 -0.890 1.00 80.88 102 GLU A CA 1
ATOM 773 C C . GLU A 1 102 ? 7.655 8.744 -2.393 1.00 80.88 102 GLU A C 1
ATOM 775 O O . GLU A 1 102 ? 8.786 8.876 -2.849 1.00 80.88 102 GLU A O 1
ATOM 780 N N . GLY A 1 103 ? 6.601 8.607 -3.197 1.00 80.50 103 GLY A N 1
ATOM 781 C CA . GLY A 1 103 ? 6.695 8.532 -4.656 1.00 80.50 103 GLY A CA 1
ATOM 782 C C . GLY A 1 103 ? 6.584 7.101 -5.170 1.00 80.50 103 GLY A C 1
ATOM 783 O O . GLY A 1 103 ? 6.013 6.245 -4.500 1.00 80.50 103 GLY A O 1
ATOM 784 N N . GLY A 1 104 ? 7.108 6.849 -6.369 1.00 85.31 104 GLY A N 1
ATOM 785 C CA . GLY A 1 104 ? 6.889 5.585 -7.0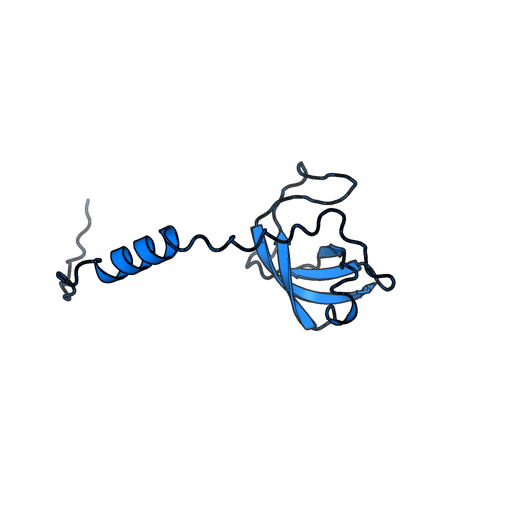69 1.00 85.31 104 GLY A CA 1
ATOM 786 C C . GLY A 1 104 ? 5.550 5.543 -7.813 1.00 85.31 104 GLY A C 1
ATOM 787 O O . GLY A 1 104 ? 4.679 6.394 -7.612 1.00 85.31 104 GLY A O 1
ATOM 788 N N . GLY A 1 105 ? 5.421 4.568 -8.708 1.00 88.06 105 GLY A N 1
ATOM 789 C CA . GLY A 1 105 ? 4.191 4.304 -9.450 1.00 88.06 105 GLY A CA 1
ATOM 790 C C . GLY A 1 105 ? 3.182 3.538 -8.600 1.00 88.06 105 GLY A C 1
ATOM 791 O O . GLY A 1 105 ? 3.553 2.916 -7.605 1.00 88.06 105 GLY A O 1
ATOM 792 N N . LEU A 1 106 ? 1.907 3.593 -8.987 1.00 91.50 106 LEU A N 1
ATOM 793 C CA . LEU A 1 106 ? 0.895 2.699 -8.430 1.00 91.50 106 LEU A CA 1
ATOM 794 C C . LEU A 1 106 ? 0.996 1.344 -9.123 1.00 91.50 106 LEU A C 1
ATOM 796 O O . LEU A 1 106 ? 0.973 1.292 -10.350 1.00 91.50 106 LEU A O 1
ATOM 800 N N . ILE A 1 107 ? 1.077 0.285 -8.332 1.00 93.00 107 ILE A N 1
ATOM 801 C CA . ILE A 1 107 ? 1.114 -1.098 -8.794 1.00 93.00 107 ILE A CA 1
ATOM 802 C C . ILE A 1 107 ? 0.104 -1.919 -8.005 1.00 93.00 107 ILE A C 1
ATOM 804 O O . ILE A 1 107 ? -0.201 -1.594 -6.853 1.00 93.00 107 ILE A O 1
ATOM 808 N N . ASP A 1 108 ? -0.416 -2.956 -8.640 1.00 96.06 108 ASP A N 1
ATOM 809 C CA . ASP A 1 108 ? -1.312 -3.896 -7.991 1.00 96.06 108 ASP A CA 1
ATOM 810 C C . ASP A 1 108 ? -0.522 -4.871 -7.106 1.00 96.06 108 ASP A C 1
ATOM 812 O O . ASP A 1 108 ? 0.694 -5.049 -7.234 1.00 96.06 108 ASP A O 1
ATOM 816 N N . GLY A 1 109 ? -1.221 -5.486 -6.166 1.00 96.19 109 GLY A N 1
ATOM 817 C CA . GLY A 1 109 ? -0.674 -6.507 -5.292 1.00 96.19 109 GLY A CA 1
ATOM 818 C C . GLY A 1 109 ? -1.757 -7.143 -4.439 1.00 96.19 109 GLY A C 1
ATOM 819 O O . GLY A 1 109 ? -2.939 -6.818 -4.563 1.00 96.19 109 GLY A O 1
ATOM 820 N N . PHE A 1 110 ? -1.338 -8.024 -3.542 1.00 97.25 110 PHE A N 1
ATOM 821 C CA . PHE A 1 110 ? -2.217 -8.739 -2.627 1.00 97.25 110 PHE A CA 1
ATOM 822 C C . PHE A 1 110 ? -1.724 -8.585 -1.197 1.00 97.25 110 PHE A C 1
ATOM 824 O O . PHE A 1 110 ? -0.531 -8.734 -0.921 1.00 97.25 110 PHE A O 1
ATOM 831 N N . LEU A 1 111 ? -2.642 -8.272 -0.287 1.00 97.56 111 LEU A N 1
ATOM 832 C CA . LEU A 1 111 ? -2.354 -8.255 1.139 1.00 97.56 111 LEU A CA 1
ATOM 833 C C . LEU A 1 111 ? -2.209 -9.700 1.626 1.00 97.56 111 LEU A C 1
ATOM 835 O O . LEU A 1 111 ? -3.122 -10.502 1.470 1.00 97.56 111 LEU A O 1
ATOM 839 N N . VAL A 1 112 ? -1.058 -10.035 2.201 1.00 97.69 112 VAL A N 1
ATOM 840 C CA . VAL A 1 112 ? -0.740 -11.385 2.688 1.00 97.69 112 VAL A CA 1
ATOM 841 C C . VAL A 1 112 ? -1.089 -11.527 4.166 1.00 97.69 112 VAL A C 1
ATOM 843 O O . VAL A 1 112 ? -1.695 -12.514 4.559 1.00 97.69 112 VAL A O 1
ATOM 846 N N . GLU A 1 113 ? -0.739 -10.535 4.984 1.00 97.06 113 GLU A N 1
ATOM 847 C CA . GLU A 1 113 ? -1.025 -10.539 6.424 1.00 97.06 113 GLU A CA 1
ATOM 848 C C . GLU A 1 113 ? -1.045 -9.119 7.008 1.00 97.06 113 GLU A C 1
ATOM 850 O O . GLU A 1 113 ? -0.540 -8.172 6.389 1.00 97.06 113 GLU A O 1
ATOM 855 N N . ARG A 1 114 ? -1.590 -8.992 8.226 1.00 95.75 114 ARG A N 1
ATOM 856 C CA . ARG A 1 114 ? -1.542 -7.776 9.048 1.00 95.75 114 ARG A CA 1
ATOM 857 C C . ARG A 1 114 ? -0.864 -8.027 10.389 1.00 95.75 114 ARG A C 1
ATOM 859 O O . ARG A 1 114 ? -1.069 -9.080 10.988 1.00 95.75 114 ARG A O 1
ATOM 866 N N . ARG A 1 115 ? -0.073 -7.052 10.841 1.00 92.44 115 ARG A N 1
ATOM 867 C CA . ARG A 1 115 ? 0.649 -7.063 12.119 1.00 92.44 115 ARG A CA 1
ATOM 868 C C . ARG A 1 115 ? 0.761 -5.676 12.735 1.00 92.44 115 ARG A C 1
ATOM 870 O O . ARG A 1 115 ? 0.691 -4.677 11.981 1.00 92.44 115 ARG A O 1
#

Secondary structure (DSSP, 8-state):
----------------THHHHHHHHHHHH--PPPPPP---TTPPBPSS--EEEEEE--S-GGG-SEEEEEPBGGGTTT--TT-EEEEEE---TT-EETTEE---EEEEEEEEEE-

Sequence (115 aa):
MSSENGSGAGGAEGAPPEQLALIRESVRKAKEPRAKPRTWRGAALAPQLPVARVLVDKGVLHLDRTFDYAVPAELDADAQPGVRVRVRFGAGRHRVREGRREGGGLIDGFLVERR

pLDDT: mean 79.78, std 17.68, range [35.69, 97.75]

Radius of gyration: 22.23 Å; chains: 1; bounding box: 38×35×63 Å

Foldseek 3Di:
DDDDDDDDDDDDPDPPCV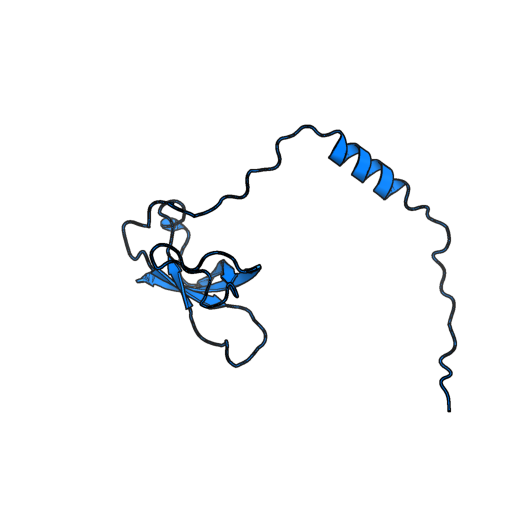VVVVVVVVVVPPPPPDDDPPDCVPAAAAPPLQWWWKQFPDPDPVSRGTDIDGHGNVCNVVLDFFDKDWDFDDQDPVQADPNDRDHHDITITTGHDGD